Protein AF-A0A8S1DH19-F1 (afdb_monomer_lite)

pLDDT: mean 80.76, std 18.92, range [43.66, 98.06]

Secondary structure (DSSP, 8-state):
-HHHHHHHHHH----------STHHHHHS-SEEEE--SSSTT-EEEEETTTTEEE-TTTSBTTB----SSTT--HHHHHHHIIIIITTS-TTPEEE--

InterPro domains:
  IPR001279 Metallo-beta-lactamase [PF00753] (22-83)
  IPR036866 Ribonuclease Z/Hydroxyacylglutathione hydrolase-like [G3DSA:3.60.15.10] (5-97)
  IPR036866 Ribonuclease Z/Hydroxyacylglutathione hydrolase-like [SSF56281] (34-96)
  IPR051682 Mitochondrial Persulfide Dioxygenase [PTHR43084] (21-96)

Radius of gyration: 12.92 Å; chains: 1; bounding box: 27×38×30 Å

Structure (mmCIF, N/CA/C/O backbone):
data_AF-A0A8S1DH19-F1
#
_entry.id   AF-A0A8S1DH19-F1
#
loop_
_atom_site.group_PDB
_atom_site.id
_atom_site.type_symbol
_atom_site.label_atom_id
_atom_site.label_alt_id
_atom_site.label_comp_id
_atom_site.label_asym_id
_atom_site.label_entity_id
_atom_site.label_seq_id
_atom_site.pdbx_PDB_ins_code
_atom_site.Cartn_x
_atom_site.Cartn_y
_atom_site.Cartn_z
_atom_site.occupancy
_atom_site.B_iso_or_equiv
_atom_site.auth_seq_id
_atom_site.auth_comp_id
_atom_site.auth_asym_id
_atom_site.auth_atom_id
_atom_site.pdbx_PDB_model_num
ATOM 1 N N . MET A 1 1 ? 2.361 -14.352 -7.416 1.00 51.59 1 MET A N 1
ATOM 2 C CA . MET A 1 1 ? 1.358 -13.637 -8.238 1.00 51.59 1 MET A CA 1
ATOM 3 C C . MET A 1 1 ? -0.072 -14.138 -8.009 1.00 51.59 1 MET A C 1
ATOM 5 O O . MET A 1 1 ? -0.903 -13.320 -7.659 1.00 51.59 1 MET A O 1
ATOM 9 N N . LEU A 1 2 ? -0.377 -15.444 -8.095 1.00 53.22 2 LEU A N 1
ATOM 10 C CA . LEU A 1 2 ? -1.739 -15.974 -7.835 1.00 53.22 2 LEU A CA 1
ATOM 11 C C . LEU A 1 2 ? -2.261 -15.744 -6.397 1.00 53.22 2 LEU A C 1
ATOM 13 O O . LEU A 1 2 ? -3.440 -15.482 -6.204 1.00 53.22 2 LEU A O 1
ATOM 17 N N . ILE A 1 3 ? -1.378 -15.777 -5.392 1.00 58.34 3 ILE A N 1
ATOM 18 C CA . ILE A 1 3 ? -1.743 -15.587 -3.972 1.00 58.34 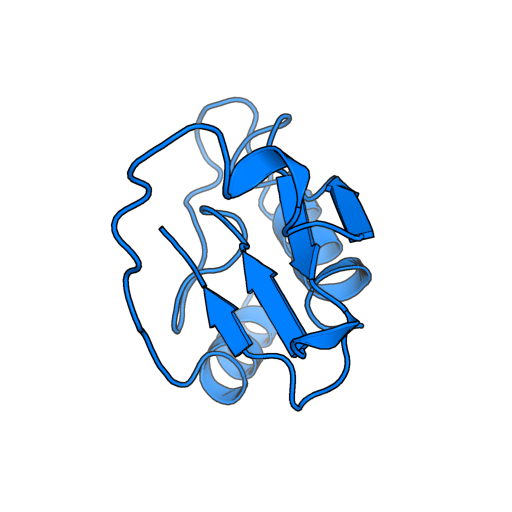3 ILE A CA 1
ATOM 19 C C . ILE A 1 3 ? -2.191 -14.145 -3.676 1.00 58.34 3 ILE A C 1
ATOM 21 O O . ILE A 1 3 ? -3.084 -13.933 -2.861 1.00 58.34 3 ILE A O 1
ATOM 25 N N . LEU A 1 4 ? -1.600 -13.160 -4.361 1.00 55.09 4 LEU A N 1
ATOM 26 C CA . LEU A 1 4 ? -1.949 -11.746 -4.203 1.00 55.09 4 LEU A CA 1
ATOM 27 C C . LEU A 1 4 ? -3.388 -11.484 -4.673 1.00 55.09 4 LEU A C 1
ATOM 29 O O . LEU A 1 4 ? -4.163 -10.838 -3.971 1.00 55.09 4 LEU A O 1
ATOM 33 N N . TRP A 1 5 ? -3.755 -12.045 -5.829 1.00 58.53 5 TRP A N 1
ATOM 34 C CA . TRP A 1 5 ? -5.072 -11.865 -6.439 1.00 58.53 5 TRP A CA 1
ATOM 35 C C . TRP A 1 5 ? -6.208 -12.337 -5.529 1.00 58.53 5 TRP A C 1
ATOM 37 O O . TRP A 1 5 ? -7.125 -11.571 -5.248 1.00 58.53 5 TRP A O 1
ATOM 47 N N . GLU A 1 6 ? -6.108 -13.545 -4.977 1.00 62.47 6 GLU A N 1
ATOM 48 C CA . GLU A 1 6 ? -7.116 -14.100 -4.063 1.00 62.47 6 GLU A CA 1
ATOM 49 C C . GLU A 1 6 ? -7.312 -13.266 -2.784 1.00 62.47 6 GLU A C 1
ATOM 51 O O . GLU A 1 6 ? -8.412 -13.200 -2.234 1.00 62.47 6 GLU A O 1
ATOM 56 N N . GLN A 1 7 ? -6.259 -12.614 -2.285 1.00 59.78 7 GLN A N 1
ATOM 57 C CA . GLN A 1 7 ? -6.325 -11.823 -1.051 1.00 59.78 7 GLN A CA 1
ATOM 58 C C . GLN A 1 7 ? -6.875 -10.415 -1.287 1.00 59.78 7 GLN A C 1
ATOM 60 O O . GLN A 1 7 ? -7.738 -9.948 -0.536 1.00 59.78 7 GLN A O 1
ATOM 65 N N . ILE A 1 8 ? -6.457 -9.774 -2.378 1.00 60.22 8 ILE A N 1
ATOM 66 C CA . ILE A 1 8 ? -7.035 -8.514 -2.853 1.00 60.22 8 ILE A CA 1
ATOM 67 C C . ILE A 1 8 ? -8.548 -8.684 -3.110 1.00 60.22 8 ILE A C 1
ATOM 69 O O . ILE A 1 8 ? -9.360 -7.839 -2.705 1.00 60.22 8 ILE A O 1
ATOM 73 N N . LEU A 1 9 ? -8.947 -9.829 -3.683 1.00 58.56 9 LEU A N 1
ATOM 74 C CA . LEU A 1 9 ? -10.345 -10.201 -3.918 1.00 58.56 9 LEU A CA 1
ATOM 75 C C . LEU A 1 9 ? -11.174 -10.449 -2.654 1.00 58.56 9 LEU A C 1
ATOM 77 O O . LEU A 1 9 ? -12.399 -10.473 -2.738 1.00 58.56 9 LEU A O 1
ATOM 81 N N . LYS A 1 10 ? -10.557 -10.585 -1.478 1.00 61.56 10 LYS A N 1
ATOM 82 C CA . LYS A 1 10 ? -11.282 -10.752 -0.208 1.00 61.56 10 LYS A CA 1
ATOM 83 C C . LYS A 1 10 ? -11.397 -9.446 0.565 1.00 61.56 10 LYS A C 1
ATOM 85 O O . LYS A 1 10 ? -12.469 -9.150 1.080 1.00 61.56 10 LYS A O 1
ATOM 90 N N . ARG A 1 11 ? -10.361 -8.602 0.553 1.00 60.41 11 ARG A N 1
ATOM 91 C CA . ARG A 1 11 ? -10.239 -7.494 1.517 1.00 60.41 11 ARG A CA 1
ATOM 92 C C . ARG A 1 11 ? -10.710 -6.112 1.054 1.00 60.41 11 ARG A C 1
ATOM 94 O O . ARG A 1 11 ? -11.196 -5.344 1.871 1.00 60.41 11 ARG A O 1
ATOM 101 N N . ALA A 1 12 ? -10.604 -5.787 -0.230 1.00 59.44 12 ALA A N 1
ATOM 102 C CA . ALA A 1 12 ? -11.017 -4.477 -0.740 1.00 59.44 12 ALA A CA 1
ATOM 103 C C . ALA A 1 12 ? -12.464 -4.510 -1.278 1.00 59.44 12 ALA A C 1
ATOM 105 O O . ALA A 1 12 ? -12.675 -4.786 -2.457 1.00 59.44 12 ALA A O 1
ATOM 106 N N . THR A 1 13 ? -13.464 -4.318 -0.408 1.00 53.53 13 THR A N 1
ATOM 107 C CA . THR A 1 13 ? -14.892 -4.578 -0.711 1.00 53.53 13 THR A CA 1
ATOM 108 C C . THR A 1 13 ? -15.774 -3.361 -1.012 1.00 53.53 13 THR A C 1
ATOM 110 O O . THR A 1 13 ? -16.920 -3.580 -1.393 1.00 53.53 13 THR A O 1
ATOM 113 N N . ALA A 1 14 ? -15.334 -2.106 -0.860 1.00 51.75 14 ALA A N 1
ATOM 114 C CA . ALA A 1 14 ? -16.227 -0.966 -1.113 1.00 51.75 14 ALA A CA 1
ATOM 115 C C . ALA A 1 14 ? -15.494 0.347 -1.417 1.00 51.75 14 ALA A C 1
ATOM 117 O O . ALA A 1 14 ? -14.526 0.683 -0.741 1.00 51.75 14 ALA A O 1
ATOM 118 N N . THR A 1 15 ? -16.017 1.107 -2.388 1.00 51.59 15 THR A N 1
ATOM 119 C CA . THR A 1 15 ? -15.543 2.449 -2.762 1.00 51.59 15 THR A CA 1
ATOM 120 C C . THR A 1 15 ? -16.408 3.527 -2.124 1.00 51.59 15 THR A C 1
ATOM 122 O O . THR A 1 15 ? -17.636 3.482 -2.209 1.00 51.59 15 THR A O 1
ATOM 125 N N . LYS A 1 16 ? -15.770 4.580 -1.616 1.00 45.66 16 LYS A N 1
ATOM 126 C CA . LYS A 1 16 ? -16.339 5.928 -1.669 1.00 45.66 16 LYS A CA 1
ATOM 127 C C . LYS A 1 16 ? -15.236 6.881 -2.108 1.00 45.66 16 LYS A C 1
ATOM 129 O O . LYS A 1 16 ? -14.306 7.123 -1.352 1.00 45.66 16 LYS A O 1
ATOM 134 N N . THR A 1 17 ? -15.331 7.410 -3.321 1.00 45.94 17 THR A N 1
ATOM 135 C CA . THR A 1 17 ? -14.444 8.483 -3.778 1.00 45.94 17 THR A CA 1
ATOM 136 C C . THR A 1 17 ? -14.787 9.739 -2.984 1.00 45.94 17 THR A C 1
ATOM 138 O O . THR A 1 17 ? -15.941 10.171 -2.975 1.00 45.94 17 THR A O 1
ATOM 141 N N . ILE A 1 18 ? -13.813 10.295 -2.268 1.00 50.53 18 ILE A N 1
ATOM 142 C CA . ILE A 1 18 ? -13.976 11.564 -1.560 1.00 50.53 18 ILE A CA 1
ATOM 143 C C . ILE A 1 18 ? -13.318 12.624 -2.447 1.00 50.53 18 ILE A C 1
ATOM 145 O O . ILE A 1 18 ? -12.120 12.501 -2.703 1.00 50.53 18 ILE A O 1
ATOM 149 N N . PRO A 1 19 ? -14.052 13.625 -2.965 1.00 46.94 19 PRO A N 1
ATOM 150 C CA . PRO A 1 19 ? -13.413 14.737 -3.651 1.00 46.94 19 PRO A CA 1
ATOM 151 C C . PRO A 1 19 ? -12.498 15.442 -2.646 1.00 46.94 19 PRO A C 1
ATOM 153 O O . PRO A 1 19 ? -12.961 15.960 -1.631 1.00 46.94 19 PRO A O 1
ATOM 156 N N . LEU A 1 20 ? -11.192 15.401 -2.902 1.00 51.84 20 LEU A N 1
ATOM 157 C CA . LEU A 1 20 ? -10.189 16.112 -2.117 1.00 51.84 20 LEU A CA 1
ATOM 158 C C . LEU A 1 20 ? -10.261 17.597 -2.491 1.00 51.84 20 LEU A C 1
ATOM 160 O O . LEU A 1 20 ? -9.477 18.077 -3.304 1.00 51.84 20 LEU A O 1
ATOM 164 N N . SER A 1 21 ? -11.246 18.312 -1.948 1.00 45.69 21 SER A N 1
ATOM 165 C CA . SER A 1 21 ? -11.227 19.773 -1.917 1.00 45.69 21 SER A CA 1
ATOM 166 C C . SER A 1 21 ? -10.663 20.241 -0.576 1.00 45.69 21 SER A C 1
ATOM 168 O O . SER A 1 21 ? -11.216 19.923 0.477 1.00 45.69 21 SER A O 1
ATOM 170 N N . ASP A 1 22 ? -9.596 21.027 -0.684 1.00 47.12 22 ASP A N 1
ATOM 171 C CA . ASP A 1 22 ? -8.932 21.866 0.313 1.00 47.12 22 ASP A CA 1
ATOM 172 C C . ASP A 1 22 ? -7.946 21.220 1.303 1.00 47.12 22 ASP A C 1
ATOM 174 O O . ASP A 1 22 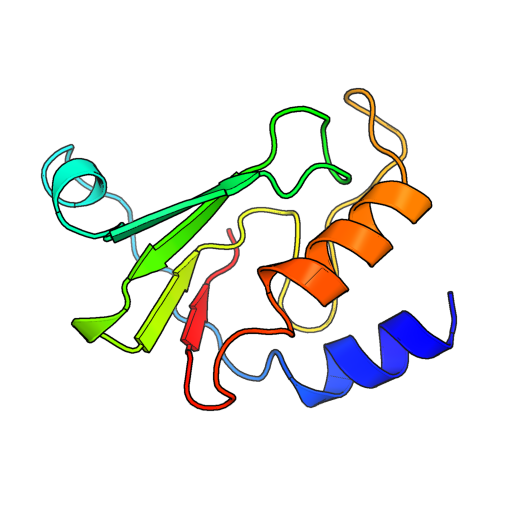? -8.209 20.238 2.002 1.00 47.12 22 ASP A O 1
ATOM 178 N N . ASP A 1 23 ? -6.792 21.894 1.385 1.00 49.38 23 ASP A N 1
ATOM 179 C CA . ASP A 1 23 ? -5.570 21.662 2.171 1.00 49.38 23 ASP A CA 1
ATOM 180 C C . ASP A 1 23 ? -5.772 21.362 3.673 1.00 49.38 23 ASP A C 1
ATOM 182 O O . ASP A 1 23 ? -4.827 21.010 4.385 1.00 49.38 23 ASP A O 1
ATOM 186 N N . PHE A 1 24 ? -7.003 21.479 4.170 1.00 43.66 24 PHE A N 1
ATOM 187 C CA . PHE A 1 24 ? -7.395 21.207 5.548 1.00 43.66 24 PHE A CA 1
ATOM 188 C C . PHE A 1 24 ? -7.491 19.699 5.848 1.00 43.66 24 PHE A C 1
ATOM 190 O O . PHE A 1 24 ? -7.135 19.269 6.945 1.00 43.66 24 PHE A O 1
ATOM 197 N N . LEU A 1 25 ? -7.882 18.868 4.869 1.00 50.19 25 LEU A N 1
ATOM 198 C CA . LEU A 1 25 ? -7.987 17.413 5.058 1.00 50.19 25 LEU A CA 1
ATOM 199 C C . LEU A 1 25 ? -6.601 16.750 5.176 1.00 50.19 25 LEU A C 1
ATOM 201 O O . LEU A 1 25 ? -6.386 15.878 6.012 1.00 50.19 25 LEU A O 1
ATOM 205 N N . PHE A 1 26 ? -5.617 17.194 4.390 1.00 52.78 26 PHE A N 1
ATOM 206 C CA . PHE A 1 26 ? -4.295 16.552 4.334 1.00 52.78 26 PHE A CA 1
ATOM 207 C C . PHE A 1 26 ? -3.478 16.693 5.627 1.00 52.78 26 PHE A C 1
ATOM 209 O O . PHE A 1 26 ? -2.669 15.823 5.940 1.00 52.78 26 PHE A O 1
ATOM 216 N N . ARG A 1 27 ? -3.689 17.767 6.400 1.00 49.16 27 ARG A N 1
ATOM 217 C CA . ARG A 1 27 ? -2.945 18.019 7.647 1.00 49.16 27 ARG A CA 1
ATOM 218 C C . ARG A 1 27 ? -3.539 17.346 8.882 1.00 49.16 27 ARG A C 1
ATOM 220 O O . ARG A 1 27 ? -2.850 17.270 9.893 1.00 49.16 27 ARG A O 1
ATOM 227 N N . GLN A 1 28 ? -4.786 16.880 8.816 1.00 53.22 28 GLN A N 1
ATOM 228 C CA . GLN A 1 28 ? -5.525 16.400 9.989 1.00 53.22 28 GLN A CA 1
ATOM 229 C C . GLN A 1 28 ? -5.971 14.932 9.883 1.00 53.22 28 GLN A C 1
ATOM 231 O O . GLN A 1 28 ? -6.487 14.388 10.850 1.00 53.22 28 GLN A O 1
ATOM 236 N N . VAL A 1 29 ? -5.780 14.287 8.726 1.00 57.44 29 VAL A N 1
ATOM 237 C CA . VAL A 1 29 ? -6.328 12.946 8.448 1.00 57.44 29 VAL A CA 1
ATOM 238 C C . VAL A 1 29 ? -5.302 11.818 8.591 1.00 57.44 29 VAL A C 1
ATOM 240 O O . VAL A 1 29 ? -5.698 10.667 8.702 1.00 57.44 29 VAL A O 1
ATOM 243 N N . ALA A 1 30 ? -3.995 12.079 8.626 1.00 58.78 30 ALA A N 1
ATOM 244 C CA . ALA A 1 30 ? -3.004 11.003 8.693 1.00 58.78 30 ALA A CA 1
ATOM 245 C C . ALA A 1 30 ? -2.193 11.047 9.992 1.00 58.78 30 ALA A C 1
ATOM 247 O O . ALA A 1 30 ? -1.220 11.789 10.098 1.00 58.78 30 ALA A O 1
ATOM 248 N N . ASP A 1 31 ? -2.548 10.191 10.950 1.00 68.25 31 ASP A N 1
ATOM 249 C CA . ASP A 1 31 ? -1.737 9.944 12.152 1.00 68.25 31 ASP A CA 1
ATOM 250 C C . ASP A 1 31 ? -0.400 9.278 11.804 1.00 68.25 31 ASP A C 1
ATOM 252 O O . ASP A 1 31 ? 0.568 9.334 12.563 1.00 68.25 31 ASP A O 1
ATOM 256 N N . ALA A 1 32 ? -0.360 8.585 10.665 1.00 78.19 32 ALA A N 1
ATOM 257 C CA . ALA A 1 32 ? 0.832 7.951 10.138 1.00 78.19 32 ALA A CA 1
ATOM 258 C C . ALA A 1 32 ? 0.853 8.012 8.609 1.00 78.19 32 ALA A C 1
ATOM 260 O O . ALA A 1 32 ? -0.172 7.868 7.939 1.00 78.19 32 ALA A O 1
ATOM 261 N N . THR A 1 33 ? 2.055 8.187 8.068 1.00 87.31 33 THR A N 1
ATOM 262 C CA . THR A 1 33 ? 2.344 8.048 6.641 1.00 87.31 33 THR A CA 1
ATOM 263 C C . THR A 1 33 ? 3.295 6.873 6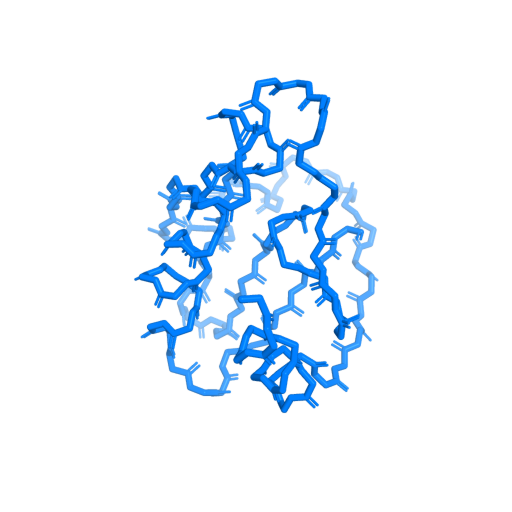.477 1.00 87.31 33 THR A C 1
ATOM 265 O O . THR A 1 33 ? 4.417 6.918 6.978 1.00 87.31 33 THR A O 1
ATOM 268 N N . ASN A 1 34 ? 2.847 5.825 5.788 1.00 92.19 34 ASN A N 1
ATOM 269 C CA . ASN A 1 34 ? 3.653 4.639 5.521 1.00 92.19 34 ASN A CA 1
ATOM 270 C C . ASN A 1 34 ? 4.173 4.695 4.087 1.00 92.19 34 ASN A C 1
ATOM 272 O O . ASN A 1 34 ? 3.397 4.886 3.149 1.00 92.19 34 ASN A O 1
ATOM 276 N N . ALA A 1 35 ? 5.477 4.490 3.910 1.00 95.94 35 ALA A N 1
ATOM 277 C CA . ALA A 1 35 ? 6.030 4.265 2.584 1.00 95.94 35 ALA A CA 1
ATOM 278 C C . ALA A 1 35 ? 5.476 2.949 2.034 1.00 95.94 35 ALA A C 1
ATOM 280 O O . ALA A 1 35 ? 5.604 1.899 2.664 1.00 95.94 35 ALA A O 1
ATOM 281 N N . THR A 1 36 ? 4.854 3.011 0.861 1.00 97.00 36 THR A N 1
ATOM 282 C CA . THR A 1 36 ? 4.306 1.837 0.181 1.00 97.00 36 THR A CA 1
ATOM 283 C C . THR A 1 36 ? 4.739 1.820 -1.282 1.00 97.00 36 THR A C 1
ATOM 285 O O . THR A 1 36 ? 3.888 1.908 -2.168 1.00 97.00 36 THR A O 1
ATOM 288 N N . PRO A 1 37 ? 6.054 1.765 -1.563 1.00 97.69 37 PRO A N 1
ATOM 289 C CA . PRO A 1 37 ? 6.557 1.757 -2.927 1.00 97.69 37 PRO A CA 1
ATOM 290 C C . PRO A 1 37 ? 6.124 0.495 -3.679 1.00 97.69 37 PRO A C 1
ATOM 292 O O . PRO A 1 37 ? 5.827 -0.544 -3.086 1.00 97.69 37 PRO A O 1
ATOM 295 N N . GLY A 1 38 ? 6.124 0.575 -5.005 1.00 97.12 38 GLY A N 1
ATOM 296 C CA . GLY A 1 38 ? 5.888 -0.574 -5.875 1.00 97.12 38 GLY A CA 1
ATOM 297 C C . GLY A 1 38 ? 5.151 -0.217 -7.156 1.00 97.12 38 GLY A C 1
ATOM 298 O O . GLY A 1 38 ? 5.564 -0.661 -8.221 1.00 97.12 38 GLY A O 1
ATOM 299 N N . HIS A 1 39 ? 4.116 0.623 -7.076 1.00 96.75 39 HIS A N 1
ATOM 300 C CA . HIS A 1 39 ? 3.526 1.242 -8.266 1.00 96.75 39 HIS A CA 1
ATOM 301 C C . HIS A 1 39 ? 4.483 2.304 -8.828 1.00 96.75 39 HIS A C 1
ATOM 303 O O . HIS A 1 39 ? 4.844 2.265 -10.000 1.00 96.75 39 HIS A O 1
ATOM 309 N N . SER A 1 40 ? 4.977 3.169 -7.940 1.00 97.06 40 SER A N 1
ATOM 310 C CA . SER A 1 40 ? 6.192 3.965 -8.120 1.00 97.06 40 SER A CA 1
ATOM 311 C C . SER A 1 40 ? 7.067 3.870 -6.865 1.00 97.06 40 SER A C 1
ATOM 313 O O . SER A 1 40 ? 6.619 3.371 -5.825 1.00 97.06 40 SER A O 1
ATOM 315 N N . ASN A 1 41 ? 8.305 4.356 -6.932 1.00 95.31 41 ASN A N 1
ATOM 316 C CA . ASN A 1 41 ? 9.198 4.443 -5.769 1.00 95.31 41 ASN A CA 1
ATOM 317 C C . ASN A 1 41 ? 8.713 5.446 -4.693 1.00 95.31 41 ASN A C 1
ATOM 319 O O . ASN A 1 41 ? 9.094 5.323 -3.530 1.00 95.31 41 ASN A O 1
ATOM 323 N N . GLY A 1 42 ? 7.855 6.404 -5.063 1.00 94.75 42 GLY A N 1
ATOM 324 C CA . GLY A 1 42 ? 7.352 7.476 -4.197 1.00 94.75 42 GLY A CA 1
ATOM 325 C C . GLY A 1 42 ? 5.957 7.241 -3.614 1.00 94.75 42 GLY A C 1
ATOM 326 O O . GLY A 1 42 ? 5.408 8.140 -2.983 1.00 94.75 42 GLY A O 1
ATOM 327 N N . CYS A 1 43 ? 5.349 6.072 -3.836 1.00 95.38 43 CYS A N 1
ATOM 328 C CA . CYS A 1 43 ? 4.005 5.782 -3.337 1.00 95.38 43 CYS A CA 1
ATOM 329 C C . CYS A 1 43 ? 3.942 5.773 -1.800 1.00 95.38 43 CYS A C 1
ATOM 331 O O . CYS A 1 43 ? 4.756 5.139 -1.123 1.00 95.38 43 CYS A O 1
ATOM 333 N N . LEU A 1 44 ? 2.911 6.424 -1.259 1.00 94.75 44 LEU A N 1
ATOM 334 C CA . LEU A 1 44 ? 2.624 6.518 0.171 1.00 94.75 44 LEU A CA 1
ATOM 335 C C . LEU A 1 44 ? 1.209 6.017 0.464 1.00 94.75 44 LEU A C 1
ATOM 337 O O . LEU A 1 44 ? 0.305 6.171 -0.357 1.00 94.75 44 LEU A O 1
ATOM 341 N N . THR A 1 45 ? 1.020 5.477 1.665 1.00 93.06 45 THR A N 1
ATOM 342 C CA . THR A 1 45 ? -0.296 5.206 2.245 1.00 93.06 45 THR A CA 1
ATOM 343 C C . THR A 1 45 ? -0.493 6.072 3.483 1.00 93.06 45 THR A C 1
ATOM 345 O O . THR A 1 45 ? 0.316 6.032 4.412 1.00 93.06 45 THR A O 1
ATOM 348 N N . TYR A 1 46 ? -1.585 6.832 3.514 1.00 91.94 46 TYR A N 1
ATOM 349 C CA . TYR A 1 46 ? -1.958 7.671 4.654 1.00 91.94 46 TYR A CA 1
ATOM 350 C C . TYR A 1 46 ? -2.947 6.932 5.548 1.00 91.94 46 TYR A C 1
ATOM 352 O O . TYR A 1 46 ? -3.953 6.428 5.052 1.00 91.94 46 TYR A O 1
ATOM 360 N N . VAL A 1 47 ? -2.680 6.869 6.853 1.00 90.25 47 VAL A N 1
ATOM 361 C CA . VAL A 1 47 ? -3.490 6.105 7.812 1.00 90.25 47 VAL A CA 1
ATOM 362 C C . VAL A 1 47 ? -4.089 7.031 8.866 1.00 90.25 47 VAL A C 1
ATOM 364 O O . VAL A 1 47 ? -3.372 7.731 9.578 1.00 90.25 47 VAL A O 1
ATOM 367 N N . CYS A 1 48 ? -5.410 6.971 8.978 1.00 90.56 48 CYS A N 1
ATOM 368 C CA . CYS A 1 48 ? -6.268 7.724 9.879 1.00 90.56 48 CYS A CA 1
ATOM 369 C C . CYS A 1 48 ? -6.769 6.754 10.959 1.00 90.56 48 CYS A C 1
ATOM 371 O O . CYS A 1 48 ? -7.702 5.980 10.714 1.00 90.56 48 CYS A O 1
ATOM 373 N N . LYS A 1 49 ? -6.079 6.675 12.104 1.00 88.81 49 LYS A N 1
ATOM 374 C CA . LYS A 1 49 ? -6.303 5.589 13.071 1.00 88.81 49 LYS A CA 1
ATOM 375 C C . LYS A 1 49 ? -7.605 5.775 13.830 1.00 88.81 49 LYS A C 1
ATOM 377 O O . LYS A 1 49 ? -8.336 4.800 13.982 1.00 88.81 49 LYS A O 1
ATOM 382 N N . GLU A 1 50 ? -7.911 6.996 14.265 1.00 87.50 50 GLU A N 1
ATOM 383 C CA . GLU A 1 50 ? -9.139 7.282 15.022 1.00 87.50 50 GLU A CA 1
ATOM 384 C C . GLU A 1 50 ? -10.407 6.965 14.210 1.00 87.50 50 GLU A C 1
ATOM 386 O O . GLU A 1 50 ? -11.408 6.504 14.755 1.00 87.50 50 GLU A O 1
ATOM 391 N N . GLN A 1 51 ? -10.359 7.165 12.893 1.00 87.00 51 GLN A N 1
ATOM 392 C CA . GLN A 1 51 ? -11.481 6.974 11.976 1.00 87.00 51 GLN A CA 1
ATOM 393 C C . GLN A 1 51 ? -11.470 5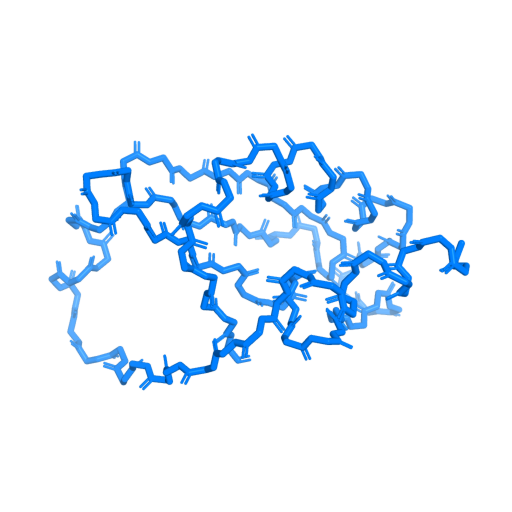.588 11.313 1.00 87.00 51 GLN A C 1
ATOM 395 O O . GLN A 1 51 ? -12.411 5.252 10.589 1.00 87.00 51 GLN A O 1
ATOM 400 N N . GLY A 1 52 ? -10.424 4.782 11.533 1.00 90.31 52 GLY A N 1
ATOM 401 C CA . GLY A 1 52 ? -10.262 3.475 10.899 1.00 90.31 52 GLY A CA 1
ATOM 402 C C . GLY A 1 52 ? -10.241 3.575 9.373 1.00 90.31 52 GLY A C 1
ATOM 403 O O . GLY A 1 52 ? -10.977 2.861 8.692 1.00 90.31 52 GLY A O 1
ATOM 404 N N . MET A 1 53 ? -9.464 4.505 8.815 1.00 90.56 53 MET A N 1
ATOM 405 C CA . MET A 1 53 ? -9.377 4.725 7.367 1.00 90.56 53 MET A CA 1
ATOM 406 C C . MET A 1 53 ? -7.926 4.695 6.891 1.00 90.56 53 MET A C 1
ATOM 408 O O . MET A 1 53 ? -7.021 5.128 7.599 1.00 90.56 53 MET A O 1
ATOM 412 N N . ALA A 1 54 ? -7.699 4.215 5.670 1.00 91.69 54 ALA A N 1
ATOM 413 C CA . ALA A 1 54 ? -6.411 4.336 5.000 1.00 91.69 54 ALA A CA 1
ATOM 414 C C . ALA A 1 54 ? -6.588 4.708 3.525 1.00 91.69 54 ALA A C 1
ATOM 416 O O . ALA A 1 54 ? -7.431 4.139 2.834 1.00 91.69 54 ALA A O 1
ATOM 417 N N . PHE A 1 55 ? -5.776 5.646 3.049 1.00 92.25 55 PHE A N 1
ATOM 418 C CA . PHE A 1 55 ? -5.740 6.098 1.662 1.00 92.25 55 PHE A CA 1
ATOM 419 C C . PHE A 1 55 ? -4.515 5.488 0.993 1.00 92.25 55 PHE A C 1
ATOM 421 O O . PHE A 1 55 ? -3.389 5.828 1.350 1.00 92.25 55 PHE A O 1
ATOM 428 N N . THR A 1 56 ? -4.733 4.552 0.074 1.00 93.81 56 THR A N 1
ATOM 429 C CA . THR A 1 56 ? -3.704 3.634 -0.441 1.00 93.81 56 THR A CA 1
ATOM 430 C C . THR A 1 56 ? -3.120 4.051 -1.786 1.00 93.81 56 THR A C 1
ATOM 432 O O . THR A 1 56 ? -2.212 3.385 -2.285 1.00 93.81 56 THR A O 1
ATOM 435 N N . GLY A 1 57 ? -3.641 5.127 -2.386 1.00 92.12 57 GLY A N 1
ATOM 436 C CA . GLY A 1 57 ? -3.277 5.544 -3.739 1.00 92.12 57 GLY A CA 1
ATOM 437 C C . GLY A 1 57 ? -3.426 4.390 -4.735 1.00 92.12 57 GLY A C 1
ATOM 438 O O . GLY A 1 57 ? -4.324 3.558 -4.601 1.00 92.12 57 GLY A O 1
ATOM 439 N N . ASP A 1 58 ? -2.489 4.303 -5.677 1.00 95.12 58 ASP A N 1
ATOM 440 C CA . ASP A 1 58 ? -2.395 3.197 -6.636 1.00 95.12 58 ASP A CA 1
ATOM 441 C C . ASP A 1 58 ? -1.670 1.959 -6.081 1.00 95.12 58 ASP A C 1
ATOM 443 O O . ASP A 1 58 ? -1.566 0.942 -6.764 1.00 95.12 58 ASP A O 1
ATOM 447 N N . THR A 1 59 ? -1.175 1.978 -4.837 1.00 95.00 59 THR A N 1
ATOM 448 C CA . THR A 1 59 ? -0.539 0.790 -4.238 1.00 95.00 59 THR A CA 1
ATOM 449 C C . THR A 1 59 ? -1.543 -0.359 -4.117 1.00 95.00 59 THR A C 1
ATOM 451 O O . THR A 1 59 ? -1.240 -1.513 -4.423 1.00 95.00 59 THR A O 1
ATOM 454 N N . LEU A 1 60 ? -2.764 -0.052 -3.682 1.00 94.38 60 LEU A N 1
ATOM 455 C CA . LEU A 1 60 ? -3.842 -1.024 -3.571 1.00 94.38 60 LEU A CA 1
ATOM 456 C C . LEU A 1 60 ? -5.130 -0.407 -4.097 1.00 94.38 60 LEU A C 1
ATOM 458 O O . LEU A 1 60 ? -5.568 0.626 -3.597 1.00 94.38 60 LEU A O 1
ATOM 462 N N . LEU A 1 61 ? -5.739 -1.089 -5.064 1.00 92.12 61 LEU A N 1
ATOM 463 C CA . LEU A 1 61 ? -7.026 -0.733 -5.644 1.00 92.12 61 LEU A CA 1
ATOM 464 C C . LEU A 1 61 ? -8.098 -1.709 -5.162 1.00 92.12 61 LEU A C 1
ATOM 466 O O . LEU A 1 61 ? -7.824 -2.803 -4.654 1.00 92.12 61 LEU A O 1
ATOM 470 N N . ILE A 1 62 ? -9.358 -1.350 -5.374 1.00 88.00 62 ILE A N 1
ATOM 471 C CA . ILE A 1 62 ? -10.457 -2.280 -5.133 1.00 88.00 62 ILE A CA 1
ATOM 472 C C . ILE A 1 62 ? -10.343 -3.436 -6.107 1.00 88.00 62 ILE A C 1
ATOM 474 O O . ILE A 1 62 ? -10.461 -3.270 -7.317 1.00 88.00 62 ILE A O 1
ATOM 478 N N . ARG A 1 63 ? -10.106 -4.623 -5.545 1.00 87.56 63 ARG A N 1
ATOM 479 C CA . ARG A 1 63 ? -9.956 -5.861 -6.311 1.00 87.56 63 ARG A CA 1
ATOM 480 C C . ARG A 1 63 ? -8.787 -5.823 -7.313 1.00 87.56 63 ARG A C 1
ATOM 482 O O . ARG A 1 63 ? -8.748 -6.648 -8.219 1.00 87.56 63 ARG A O 1
ATOM 489 N N . GLY A 1 64 ? -7.808 -4.936 -7.113 1.00 91.38 64 GLY A N 1
ATOM 490 C CA . GLY A 1 64 ? -6.601 -4.863 -7.932 1.00 91.38 64 GLY A CA 1
ATOM 491 C C . GLY A 1 64 ? -5.456 -4.115 -7.253 1.00 91.38 64 GLY A C 1
ATOM 492 O O . GLY A 1 64 ? -5.471 -3.851 -6.054 1.00 91.38 64 GLY A O 1
ATOM 493 N N . CYS A 1 65 ? -4.454 -3.758 -8.040 1.00 94.62 65 CYS A N 1
ATOM 494 C CA . CYS A 1 65 ? -3.360 -2.889 -7.637 1.00 94.62 65 CYS A CA 1
ATOM 495 C C . CYS A 1 65 ? -2.880 -2.100 -8.858 1.00 94.62 65 CYS A C 1
ATOM 497 O O . CYS A 1 65 ? -3.159 -2.490 -9.996 1.00 94.62 65 CYS A O 1
ATOM 499 N N . GLY A 1 66 ? -2.166 -1.002 -8.629 1.00 93.81 66 GLY A N 1
ATOM 500 C CA . GLY A 1 66 ? -1.547 -0.224 -9.690 1.00 93.81 66 GLY A CA 1
ATOM 501 C C . GLY A 1 66 ? -0.537 -1.048 -10.486 1.00 93.81 66 GLY A C 1
ATOM 502 O O . GLY A 1 66 ? 0.003 -2.058 -10.025 1.00 93.81 66 GLY A O 1
ATOM 503 N N . ARG A 1 67 ? -0.282 -0.601 -11.715 1.00 96.44 67 ARG A N 1
ATOM 504 C CA . ARG A 1 67 ? 0.756 -1.171 -12.586 1.00 96.44 67 ARG A CA 1
ATOM 505 C C . ARG A 1 67 ? 2.151 -0.981 -11.981 1.00 96.44 67 ARG A C 1
ATOM 507 O O . ARG A 1 67 ? 2.345 -0.069 -11.190 1.00 96.44 67 ARG A O 1
ATOM 514 N N . THR A 1 68 ? 3.135 -1.778 -12.387 1.00 97.38 68 THR A N 1
ATOM 515 C CA . THR A 1 68 ? 4.498 -1.730 -11.810 1.00 97.38 68 THR A CA 1
ATOM 516 C C . THR A 1 68 ? 5.607 -1.727 -12.860 1.00 97.38 68 THR A C 1
ATOM 518 O O . THR A 1 68 ? 6.730 -2.117 -12.577 1.00 97.38 68 THR A O 1
ATOM 521 N N . ASP A 1 69 ? 5.286 -1.382 -14.100 1.00 96.25 69 ASP A N 1
ATOM 522 C CA . ASP A 1 69 ? 6.176 -1.427 -15.267 1.00 96.25 69 ASP A CA 1
ATOM 523 C C . ASP A 1 69 ? 6.677 -0.034 -15.705 1.00 96.25 69 ASP A C 1
ATOM 525 O O . ASP A 1 69 ? 7.413 0.080 -16.680 1.00 96.25 69 ASP A O 1
ATOM 529 N N . PHE A 1 70 ? 6.298 1.022 -14.978 1.00 96.00 70 PHE A N 1
ATOM 530 C CA . PHE A 1 70 ? 6.705 2.418 -15.184 1.00 96.00 70 PHE A CA 1
ATOM 531 C C . PHE A 1 70 ? 7.105 3.057 -13.847 1.00 96.00 70 PHE A C 1
ATOM 533 O O . PHE A 1 70 ? 6.897 2.458 -12.799 1.00 96.00 70 PHE A O 1
ATOM 540 N N . GLN A 1 71 ? 7.667 4.273 -13.881 1.00 96.56 71 GLN A N 1
ATOM 541 C CA . GLN A 1 71 ? 7.936 5.109 -12.693 1.00 96.56 71 GLN A CA 1
ATOM 542 C C . GLN A 1 71 ? 8.728 4.395 -11.583 1.00 96.56 71 GLN A C 1
ATOM 544 O O . GLN A 1 71 ? 8.447 4.565 -10.398 1.00 96.56 71 GLN A O 1
ATOM 549 N N . GLU A 1 72 ? 9.713 3.583 -11.983 1.00 98.06 72 GLU A N 1
ATOM 550 C CA . GLU A 1 72 ? 10.525 2.768 -11.065 1.00 98.06 72 GLU A CA 1
ATOM 551 C C . GLU A 1 72 ? 9.688 1.771 -10.240 1.00 98.06 72 GLU A C 1
ATOM 553 O O . GLU A 1 72 ? 10.032 1.411 -9.113 1.00 98.06 72 GLU A O 1
ATOM 558 N N . GLY A 1 73 ? 8.566 1.321 -10.805 1.00 96.69 73 GLY A N 1
ATOM 559 C CA . GLY A 1 73 ? 7.711 0.304 -10.222 1.00 96.69 73 GLY A CA 1
ATOM 560 C C . GLY A 1 73 ? 8.394 -1.061 -10.111 1.00 96.69 73 GLY A C 1
ATOM 561 O O . GLY A 1 73 ? 9.283 -1.423 -10.883 1.00 96.69 73 GLY A O 1
ATOM 562 N N . SER A 1 74 ? 7.958 -1.837 -9.123 1.00 97.81 74 SER A N 1
ATOM 563 C CA . SER A 1 74 ? 8.439 -3.188 -8.846 1.00 97.81 74 SER A CA 1
ATOM 564 C C . SER A 1 74 ? 7.292 -4.035 -8.289 1.00 97.81 74 SER A C 1
ATOM 566 O O . SER A 1 74 ? 6.766 -3.717 -7.217 1.00 97.81 74 SER A O 1
ATOM 568 N N . PRO A 1 75 ? 6.899 -5.135 -8.960 1.00 96.81 75 PRO A N 1
ATOM 569 C CA . PRO A 1 75 ? 5.819 -5.999 -8.484 1.00 96.81 75 PRO A CA 1
ATOM 570 C C . PRO A 1 75 ? 6.167 -6.694 -7.163 1.00 96.81 75 PRO A C 1
ATOM 572 O O . PRO A 1 75 ? 5.285 -6.917 -6.335 1.00 96.81 75 PRO A O 1
ATOM 575 N N . THR A 1 76 ? 7.447 -7.007 -6.940 1.00 97.69 76 THR A N 1
ATOM 576 C CA . THR A 1 76 ? 7.931 -7.587 -5.680 1.00 97.69 76 THR A CA 1
ATOM 577 C C . THR A 1 76 ? 7.786 -6.587 -4.539 1.00 97.69 76 THR A C 1
ATOM 579 O O . THR A 1 76 ? 7.194 -6.903 -3.511 1.00 97.69 76 THR A O 1
ATOM 582 N N . THR A 1 77 ? 8.242 -5.352 -4.752 1.00 97.69 77 THR A N 1
ATOM 583 C CA . THR A 1 77 ? 8.150 -4.285 -3.751 1.00 97.69 77 THR A CA 1
ATOM 584 C C . THR A 1 77 ? 6.695 -3.921 -3.466 1.00 97.69 77 THR A C 1
ATOM 586 O O . THR A 1 77 ? 6.324 -3.753 -2.310 1.00 97.69 77 THR A O 1
ATOM 589 N N . LEU A 1 78 ? 5.841 -3.882 -4.496 1.00 97.38 78 LEU A N 1
ATOM 590 C CA . LEU A 1 78 ? 4.407 -3.650 -4.330 1.00 97.38 78 LEU A CA 1
ATOM 591 C C . LEU A 1 78 ? 3.764 -4.716 -3.438 1.00 97.38 78 LEU A C 1
ATOM 593 O O . LEU A 1 78 ? 3.022 -4.387 -2.514 1.00 97.38 78 LEU A O 1
ATOM 597 N N . PHE A 1 79 ? 4.066 -5.990 -3.700 1.00 96.81 79 PHE A N 1
ATOM 598 C CA . PHE A 1 79 ? 3.568 -7.107 -2.903 1.00 96.81 79 PHE A CA 1
ATOM 599 C C . PHE A 1 79 ? 3.973 -6.962 -1.430 1.00 96.81 79 PHE A C 1
ATOM 601 O O . PHE A 1 79 ? 3.123 -7.033 -0.541 1.00 96.81 79 PHE A O 1
ATOM 608 N N . GLU A 1 80 ? 5.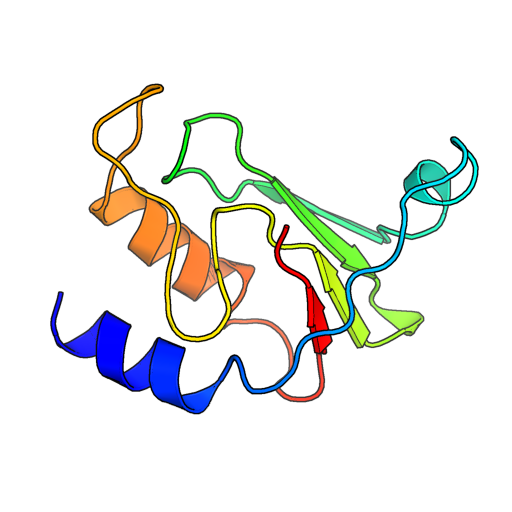252 -6.704 -1.163 1.00 97.50 80 GLU A N 1
ATOM 609 C CA . GLU A 1 80 ? 5.765 -6.508 0.195 1.00 97.50 80 GLU A CA 1
ATOM 610 C C . GLU A 1 80 ? 5.118 -5.302 0.884 1.00 97.50 80 GLU A C 1
ATOM 612 O O . GLU A 1 80 ? 4.666 -5.422 2.026 1.00 97.50 80 GLU A O 1
ATOM 617 N N . SER A 1 81 ? 4.996 -4.170 0.186 1.00 97.31 81 SER A N 1
ATOM 618 C CA . SER A 1 81 ? 4.344 -2.954 0.683 1.00 97.31 81 SER A CA 1
ATOM 619 C C . SER A 1 81 ? 2.898 -3.210 1.096 1.00 97.31 81 SER A C 1
ATOM 621 O O . SER A 1 81 ? 2.511 -2.870 2.216 1.00 97.31 81 SER A O 1
ATOM 623 N N . VAL A 1 82 ? 2.104 -3.857 0.234 1.00 96.00 82 VAL A N 1
ATOM 624 C CA . VAL A 1 82 ? 0.700 -4.187 0.527 1.00 96.00 82 VAL A CA 1
ATOM 625 C C . VAL A 1 82 ? 0.607 -5.084 1.758 1.00 96.00 82 VAL A C 1
ATOM 627 O O . VAL A 1 82 ? -0.178 -4.801 2.663 1.00 96.00 82 VAL A O 1
ATOM 630 N N . HIS A 1 83 ? 1.420 -6.137 1.837 1.00 95.12 83 HIS A N 1
ATOM 631 C CA . HIS A 1 83 ? 1.342 -7.107 2.927 1.00 95.12 83 HIS A CA 1
ATOM 632 C C . HIS A 1 83 ? 1.800 -6.547 4.277 1.00 95.12 83 HIS A C 1
ATOM 634 O O . HIS A 1 83 ? 1.153 -6.791 5.296 1.00 95.12 83 HIS A O 1
ATOM 640 N N . SER A 1 84 ? 2.900 -5.798 4.287 1.00 95.81 84 SER A N 1
ATOM 641 C CA . SER A 1 84 ? 3.518 -5.300 5.519 1.00 95.81 84 SER A CA 1
ATOM 642 C C . SER A 1 84 ? 2.874 -4.023 6.056 1.00 95.81 84 SER A C 1
ATOM 644 O O . SER A 1 84 ? 2.870 -3.832 7.272 1.00 95.81 84 SER A O 1
ATOM 646 N N . ASN A 1 85 ? 2.288 -3.179 5.197 1.00 95.00 85 ASN A N 1
ATOM 647 C CA . ASN A 1 85 ? 1.774 -1.864 5.603 1.00 95.00 85 ASN A CA 1
ATOM 648 C C . ASN A 1 85 ? 0.254 -1.712 5.504 1.00 95.00 85 ASN A C 1
ATOM 650 O O . ASN A 1 85 ? -0.311 -0.936 6.269 1.00 95.00 85 ASN A O 1
ATOM 654 N N . ILE A 1 86 ? -0.409 -2.399 4.565 1.00 94.06 86 ILE A N 1
ATOM 655 C CA . ILE A 1 86 ? -1.856 -2.239 4.340 1.00 94.06 86 ILE A CA 1
ATOM 656 C C . ILE A 1 86 ? -2.619 -3.426 4.925 1.00 94.06 86 ILE A C 1
ATOM 658 O O . ILE A 1 86 ? -3.580 -3.255 5.670 1.00 94.06 86 ILE A O 1
ATOM 662 N N . PHE A 1 87 ? -2.183 -4.653 4.639 1.00 94.62 87 PHE A N 1
ATOM 663 C CA . PHE A 1 87 ? -2.823 -5.855 5.172 1.00 94.62 87 PHE A CA 1
ATOM 664 C C . PHE A 1 87 ? -2.468 -6.139 6.637 1.00 94.62 87 PHE A C 1
ATOM 666 O O . PHE A 1 87 ? -3.143 -6.945 7.278 1.00 94.62 87 PHE A O 1
ATOM 673 N N . SER A 1 88 ? -1.476 -5.452 7.194 1.00 94.56 88 SER A N 1
ATOM 674 C CA . SER A 1 88 ? -1.187 -5.465 8.630 1.00 94.56 88 SER A CA 1
ATOM 675 C C . SER A 1 88 ? -2.132 -4.578 9.449 1.00 94.56 88 SER A C 1
ATOM 677 O O . SER A 1 88 ? -2.190 -4.729 10.668 1.00 94.56 88 SER A O 1
ATOM 679 N N . LEU A 1 89 ? -2.896 -3.682 8.808 1.00 93.31 89 LEU A N 1
ATOM 680 C CA . LEU A 1 89 ? -3.908 -2.872 9.488 1.00 93.31 89 LEU A CA 1
ATOM 681 C C . LEU A 1 89 ? -5.051 -3.753 10.026 1.00 93.31 89 LEU A C 1
ATOM 683 O O . LEU A 1 89 ? -5.285 -4.844 9.492 1.00 93.31 89 LEU A O 1
ATOM 687 N N . PRO A 1 90 ? -5.802 -3.292 11.042 1.00 94.44 90 PRO A N 1
ATOM 688 C CA . PRO A 1 90 ? -7.018 -3.970 11.484 1.00 94.44 90 PRO A CA 1
ATOM 689 C C . PRO A 1 90 ? -8.035 -4.150 10.342 1.00 94.44 90 PRO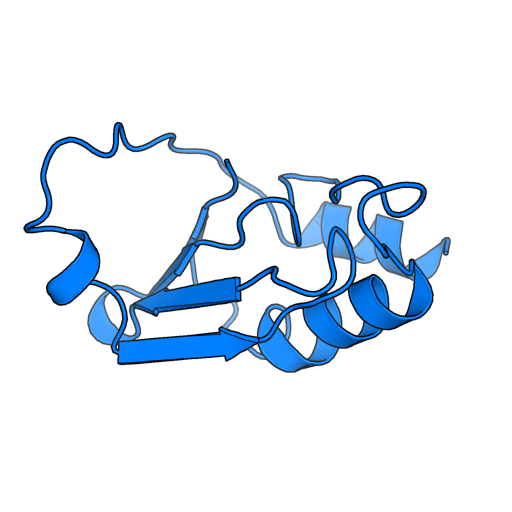 A C 1
ATOM 691 O O . PRO A 1 90 ? -8.063 -3.383 9.377 1.00 94.44 90 PRO A O 1
ATOM 694 N N . VAL A 1 91 ? -8.851 -5.202 10.411 1.00 91.19 91 VAL A N 1
ATOM 695 C CA . VAL A 1 91 ? -9.739 -5.619 9.305 1.00 91.19 91 VAL A CA 1
ATOM 696 C C . VAL A 1 91 ? -10.899 -4.646 9.072 1.00 91.19 91 VAL A C 1
ATOM 698 O O . VAL A 1 91 ? -11.429 -4.556 7.970 1.00 91.19 91 VAL A O 1
ATOM 701 N N . GLU A 1 92 ? -11.267 -3.898 10.103 1.00 91.56 92 GLU A N 1
ATOM 702 C CA . GLU A 1 92 ? -12.294 -2.866 10.108 1.00 91.56 92 GLU A CA 1
ATOM 703 C C . GLU A 1 92 ? -11.872 -1.578 9.385 1.00 91.56 92 GLU A C 1
ATOM 705 O O . GLU A 1 92 ? -12.726 -0.728 9.120 1.00 91.56 92 GLU A O 1
ATOM 710 N N . PHE A 1 93 ? -10.583 -1.431 9.042 1.00 92.31 93 PHE A N 1
ATOM 711 C CA . PHE A 1 93 ? -10.104 -0.250 8.332 1.00 92.31 93 PHE A CA 1
ATOM 712 C C . PHE A 1 93 ? -10.705 -0.176 6.928 1.00 92.31 93 PHE A C 1
ATOM 714 O O . PHE A 1 93 ? -10.584 -1.096 6.116 1.00 92.31 93 PHE A O 1
ATOM 721 N N . LYS A 1 94 ? -11.310 0.969 6.613 1.00 90.81 94 LYS A N 1
ATOM 722 C CA . LYS A 1 94 ? -11.816 1.278 5.276 1.00 90.81 94 LYS A CA 1
ATOM 723 C C . LYS A 1 94 ? -10.667 1.754 4.398 1.00 90.81 94 LYS A C 1
ATOM 725 O O . LYS A 1 94 ? -9.969 2.704 4.749 1.00 90.81 94 LYS A O 1
ATOM 730 N N . LEU A 1 95 ? -10.494 1.099 3.255 1.00 90.56 95 LEU A N 1
ATOM 731 C CA . LEU A 1 95 ? -9.435 1.403 2.297 1.00 90.56 95 LEU A CA 1
ATOM 732 C C . LEU A 1 95 ? -9.990 2.273 1.169 1.00 90.56 95 LEU A C 1
ATOM 734 O O . LEU A 1 95 ? -11.027 1.953 0.589 1.00 90.56 95 LEU A O 1
ATOM 738 N N . TYR A 1 96 ? -9.282 3.353 0.865 1.00 88.38 96 TYR A N 1
ATOM 739 C CA . TYR A 1 96 ? -9.629 4.318 -0.168 1.00 88.38 96 TYR A CA 1
ATOM 740 C C . TYR A 1 96 ? -8.505 4.362 -1.195 1.00 88.38 96 TYR A C 1
ATOM 742 O O . TYR A 1 96 ? -7.406 4.832 -0.900 1.00 88.38 96 TYR A O 1
ATOM 750 N N . SER A 1 97 ? -8.785 3.867 -2.394 1.00 86.38 97 SER A N 1
ATOM 751 C CA . SER A 1 97 ? -7.915 4.052 -3.552 1.00 86.38 97 SER A CA 1
ATOM 752 C C . SER A 1 97 ? -8.310 5.314 -4.316 1.00 86.38 97 SER A C 1
ATOM 754 O O . SER A 1 97 ? -9.435 5.809 -4.162 1.00 86.38 97 SER A O 1
ATOM 756 N N . VAL A 1 98 ? -7.384 5.822 -5.129 1.00 70.00 98 VAL A N 1
ATOM 757 C CA . VAL A 1 98 ? -7.699 6.813 -6.171 1.00 70.00 98 VAL A CA 1
ATOM 758 C C . VAL A 1 98 ? -8.242 6.138 -7.426 1.00 70.00 98 VAL A C 1
ATOM 760 O O . VAL A 1 98 ? -8.110 4.895 -7.529 1.00 70.00 98 VAL A O 1
#

Sequence (98 aa):
MLILWEQILKRATATKTIPLSDDFLFRQVADATNATPGHSNGCLTYVCKEQGMAFTGDTLLIRGCGRTDFQEGSPTTLFESVHSNIFSLPVEFKLYSV

Organism: NCBI:txid197152

Foldseek 3Di:
DVVLLVVLQPQQDDEDDDPPDDPPCVVQQAPDKAQQAALANRFIKGARPVVLEIEREQLHDRSDHHDQPDRVHHNVSSSVSCVVPPVPRDSSRHYYYD